Protein AF-A0A1P8WT64-F1 (afdb_monomer_lite)

Secondary structure (DSSP, 8-state):
--HHHHHHHHHHHHHSPPS--EEEEEE-TTS-EEEEEESS---SS-TTGGGT---TTTEEEEEEEETTEEE--TTS-HHHHHHHHHHHHHHHHHHHHHHHHHHHT-

pLDDT: mean 90.58, std 8.31, range [59.0, 98.25]

Foldseek 3Di:
DDPVVLVVLVVVLVVADDDQKEWEWAAACVRFIWIFIFRDYYPVPNPARPVVHDPVVTGRGTLAGVVVRPRDDPVNCSVVVNVCVNVCSVCVVVVSVVVVVVVVVD

Structure (mmCIF, N/CA/C/O backbone):
data_AF-A0A1P8WT64-F1
#
_entry.id   AF-A0A1P8WT64-F1
#
loop_
_atom_site.group_PDB
_atom_site.id
_atom_site.type_symbol
_atom_site.label_atom_id
_atom_site.label_alt_id
_atom_site.label_comp_id
_atom_site.label_asym_id
_atom_site.label_entity_id
_atom_site.label_seq_id
_atom_site.pdbx_PDB_ins_code
_atom_site.Cartn_x
_atom_site.Cartn_y
_atom_site.Cartn_z
_atom_site.occupancy
_atom_site.B_iso_or_equiv
_atom_site.auth_seq_id
_atom_site.auth_comp_id
_atom_site.auth_asym_id
_atom_site.auth_atom_id
_atom_site.pdbx_PDB_model_num
ATOM 1 N N . MET A 1 1 ? -15.727 -4.572 16.014 1.00 80.88 1 MET A N 1
ATOM 2 C CA . MET A 1 1 ? -14.364 -4.132 16.373 1.00 80.88 1 MET A CA 1
ATOM 3 C C . MET A 1 1 ? -14.433 -3.564 17.775 1.00 80.88 1 MET A C 1
ATOM 5 O O . MET A 1 1 ? -15.338 -2.778 18.023 1.00 80.88 1 MET A O 1
ATOM 9 N N . ASP A 1 2 ? -13.570 -4.011 18.681 1.00 90.00 2 ASP A N 1
ATOM 10 C CA . ASP A 1 2 ? -13.497 -3.491 20.050 1.00 90.00 2 ASP A CA 1
ATOM 11 C C . ASP A 1 2 ? -12.408 -2.406 20.179 1.00 90.00 2 ASP A C 1
ATOM 13 O O . ASP A 1 2 ? -11.670 -2.123 19.228 1.00 90.00 2 ASP A O 1
ATOM 17 N N . LEU A 1 3 ? -12.318 -1.783 21.358 1.00 90.94 3 LEU A N 1
ATOM 18 C CA . LEU A 1 3 ? -11.371 -0.697 21.626 1.00 90.94 3 LEU A CA 1
ATOM 19 C C . LEU A 1 3 ? -9.911 -1.142 21.464 1.00 90.94 3 LEU A C 1
ATOM 21 O O . LEU A 1 3 ? -9.091 -0.416 20.904 1.00 90.94 3 LEU A O 1
ATOM 25 N N . LYS A 1 4 ? -9.605 -2.369 21.895 1.00 94.12 4 LYS A N 1
ATOM 26 C CA . LYS A 1 4 ? -8.263 -2.951 21.832 1.00 94.12 4 LYS A CA 1
ATOM 27 C C . LYS A 1 4 ? -7.807 -3.161 20.387 1.00 94.12 4 LYS A C 1
ATOM 29 O O . LYS A 1 4 ? -6.663 -2.850 20.043 1.00 94.12 4 LYS A O 1
ATOM 34 N N . ALA A 1 5 ? -8.688 -3.666 19.527 1.00 94.06 5 ALA A N 1
ATOM 35 C CA . ALA A 1 5 ? -8.419 -3.812 18.102 1.00 94.06 5 ALA A CA 1
ATOM 36 C C . ALA A 1 5 ? -8.178 -2.444 17.447 1.00 94.06 5 ALA A C 1
ATOM 38 O O . ALA A 1 5 ? -7.228 -2.288 16.679 1.00 94.06 5 ALA A O 1
ATOM 39 N N . LEU A 1 6 ? -8.972 -1.431 17.809 1.00 95.69 6 LEU A N 1
ATOM 40 C CA . LEU A 1 6 ? -8.809 -0.071 17.296 1.00 95.69 6 LEU A CA 1
ATOM 41 C C . LEU A 1 6 ? -7.474 0.565 17.728 1.00 95.69 6 LEU A C 1
ATOM 43 O O . LEU A 1 6 ? -6.794 1.199 16.923 1.00 95.69 6 LEU A O 1
ATOM 47 N N . GLU A 1 7 ? -7.062 0.374 18.981 1.00 95.81 7 GLU A N 1
ATOM 48 C CA . GLU A 1 7 ? -5.758 0.828 19.490 1.00 95.81 7 GLU A CA 1
ATOM 49 C C . GLU A 1 7 ? -4.587 0.124 18.809 1.00 95.81 7 GLU A C 1
ATOM 51 O O . GLU A 1 7 ? -3.567 0.753 18.519 1.00 95.81 7 GLU A O 1
ATOM 56 N N . THR A 1 8 ? -4.750 -1.164 18.505 1.00 97.12 8 THR A N 1
ATOM 57 C CA . THR A 1 8 ? -3.754 -1.941 17.762 1.00 97.12 8 THR A CA 1
ATOM 58 C C . THR A 1 8 ? -3.553 -1.358 16.365 1.00 97.12 8 THR A C 1
ATOM 60 O O . THR A 1 8 ? -2.415 -1.104 15.968 1.00 97.12 8 THR A O 1
ATOM 63 N N . LEU A 1 9 ? -4.639 -1.070 15.640 1.00 96.38 9 LEU A N 1
ATOM 64 C CA . LEU A 1 9 ? -4.558 -0.438 14.321 1.00 96.38 9 LEU A CA 1
ATOM 65 C C . LEU A 1 9 ? -3.936 0.961 14.392 1.00 96.38 9 LEU A C 1
ATOM 67 O O . LEU A 1 9 ? -3.070 1.277 13.583 1.00 96.38 9 LEU A O 1
ATOM 71 N N . ALA A 1 10 ? -4.297 1.770 15.392 1.0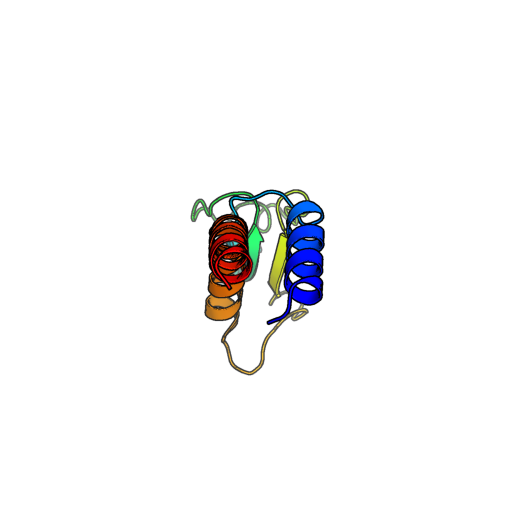0 96.50 10 ALA A N 1
ATOM 72 C CA . ALA A 1 10 ? -3.698 3.089 15.589 1.00 96.50 10 ALA A CA 1
ATOM 73 C C . ALA A 1 10 ? -2.193 3.022 15.895 1.00 96.50 10 ALA A C 1
ATOM 75 O O . ALA A 1 10 ? -1.433 3.892 15.476 1.00 96.50 10 ALA A O 1
ATOM 76 N N . LEU A 1 11 ? -1.735 2.001 16.624 1.00 97.44 11 LEU A N 1
ATOM 77 C CA . LEU A 1 11 ? -0.308 1.788 16.854 1.00 97.44 11 LEU A CA 1
ATOM 78 C C . LEU A 1 11 ? 0.426 1.395 15.566 1.00 97.44 11 LEU A C 1
ATOM 80 O O . LEU A 1 11 ? 1.532 1.882 15.336 1.00 97.44 11 LEU A O 1
ATOM 84 N N . LEU A 1 12 ? -0.165 0.518 14.750 1.00 96.75 12 LEU A N 1
ATOM 85 C CA . LEU A 1 12 ? 0.409 0.109 13.466 1.00 96.75 12 LEU A CA 1
ATOM 86 C C . LEU A 1 12 ? 0.482 1.282 12.485 1.00 96.75 12 LEU A C 1
ATOM 88 O O . LEU A 1 12 ? 1.521 1.479 11.862 1.00 96.75 12 LEU A O 1
ATOM 92 N N . GLU A 1 13 ? -0.576 2.091 12.412 1.00 95.62 13 GLU A N 1
ATOM 93 C CA . GLU A 1 13 ? -0.651 3.295 11.577 1.00 95.62 13 GLU A CA 1
ATOM 94 C C . GLU A 1 13 ? 0.536 4.235 11.836 1.00 95.62 13 GLU A C 1
ATOM 96 O O . GLU A 1 13 ? 1.218 4.627 10.890 1.00 95.62 13 GLU A O 1
ATOM 101 N N . ARG A 1 14 ? 0.854 4.500 13.111 1.00 95.88 14 ARG A N 1
ATOM 102 C CA . ARG A 1 14 ? 1.974 5.373 13.504 1.00 95.88 14 ARG A CA 1
ATOM 103 C C . ARG A 1 14 ? 3.359 4.776 13.258 1.00 95.88 14 ARG A C 1
ATOM 105 O O . ARG A 1 14 ? 4.332 5.520 13.194 1.00 95.88 14 ARG A O 1
ATOM 112 N N . LYS A 1 15 ? 3.474 3.446 13.218 1.00 96.75 15 LYS A N 1
ATOM 113 C CA . LYS A 1 15 ? 4.751 2.740 13.007 1.00 96.75 15 LYS A CA 1
ATOM 114 C C . LYS A 1 15 ? 5.076 2.531 11.532 1.00 96.75 15 LYS A C 1
ATOM 116 O O . LYS A 1 15 ? 6.246 2.371 11.198 1.00 96.75 15 LYS A O 1
ATOM 121 N N . ALA A 1 16 ? 4.057 2.466 10.680 1.00 96.12 16 ALA A N 1
ATOM 122 C CA . ALA A 1 16 ? 4.233 2.341 9.243 1.00 96.12 16 ALA A CA 1
ATOM 123 C C . ALA A 1 16 ? 4.866 3.611 8.651 1.00 96.12 16 ALA A C 1
ATOM 125 O O . ALA A 1 16 ? 4.818 4.682 9.258 1.00 96.12 16 ALA A O 1
ATOM 126 N N . SER A 1 17 ? 5.419 3.501 7.439 1.00 95.12 17 SER A N 1
ATOM 127 C CA . SER A 1 17 ? 5.886 4.664 6.679 1.00 95.12 17 SER A CA 1
ATOM 128 C C . SER A 1 17 ? 4.801 5.743 6.629 1.00 95.12 17 SER A C 1
ATOM 130 O O . SER A 1 17 ? 3.621 5.445 6.416 1.00 95.12 17 SER A O 1
ATOM 132 N N . ALA A 1 18 ? 5.195 7.000 6.833 1.00 92.69 18 ALA A N 1
ATOM 133 C CA . ALA A 1 18 ? 4.260 8.115 6.765 1.00 92.69 18 ALA A CA 1
ATOM 134 C C . ALA A 1 18 ? 3.615 8.187 5.371 1.00 92.69 18 ALA A C 1
ATOM 136 O O . ALA A 1 18 ? 4.265 7.903 4.362 1.00 92.69 18 ALA A O 1
ATOM 137 N N . GLY A 1 19 ? 2.326 8.522 5.334 1.00 92.19 19 GLY A N 1
ATOM 138 C CA . GLY A 1 19 ? 1.634 8.849 4.091 1.00 92.19 19 GLY A CA 1
ATOM 139 C C . GLY A 1 19 ? 1.997 10.255 3.583 1.00 92.19 19 GLY A C 1
ATOM 140 O O . GLY A 1 19 ? 2.681 11.004 4.286 1.00 92.19 19 GLY A O 1
ATOM 141 N N . PRO A 1 20 ? 1.498 10.648 2.402 1.00 96.31 20 PRO A N 1
ATOM 142 C CA . PRO A 1 20 ? 0.634 9.860 1.521 1.00 96.31 20 PRO A CA 1
ATOM 143 C C . PRO A 1 20 ? 1.382 8.723 0.815 1.00 96.31 20 PRO A C 1
ATOM 145 O O . PRO A 1 20 ? 2.571 8.831 0.515 1.00 96.31 20 PRO A O 1
ATOM 148 N N . TRP A 1 21 ? 0.680 7.619 0.571 1.00 97.88 21 TRP A N 1
ATOM 149 C CA . TRP A 1 21 ? 1.167 6.520 -0.259 1.00 97.88 21 TRP A CA 1
ATOM 150 C C . TRP A 1 21 ? 0.513 6.555 -1.635 1.00 97.88 21 TRP A C 1
ATOM 152 O O . TRP A 1 21 ? -0.645 6.950 -1.778 1.00 97.88 21 TRP A O 1
ATOM 162 N N . TYR A 1 22 ? 1.262 6.106 -2.632 1.00 97.69 22 TYR A N 1
ATOM 163 C CA . TYR A 1 22 ? 0.892 6.116 -4.038 1.00 97.69 22 TYR A CA 1
ATOM 164 C C . TYR A 1 22 ? 1.208 4.771 -4.677 1.00 97.69 22 TYR A C 1
ATOM 166 O O . TYR A 1 22 ? 2.119 4.068 -4.245 1.00 97.69 22 TYR A O 1
ATOM 174 N N . VAL A 1 23 ? 0.491 4.445 -5.747 1.00 96.88 23 VAL A N 1
ATOM 175 C CA . VAL A 1 23 ? 0.888 3.365 -6.653 1.00 96.88 23 VAL A CA 1
ATOM 176 C C . VAL A 1 23 ? 1.934 3.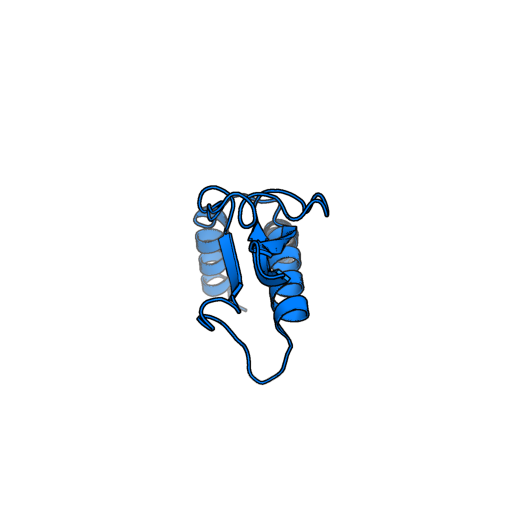908 -7.615 1.00 96.88 23 VAL A C 1
ATOM 178 O O . VAL A 1 23 ? 1.755 4.995 -8.163 1.00 96.88 23 VAL A O 1
ATOM 181 N N . ARG A 1 24 ? 3.012 3.152 -7.824 1.00 94.00 24 ARG A N 1
ATOM 182 C CA . ARG A 1 24 ? 4.094 3.497 -8.742 1.00 94.00 24 ARG A CA 1
ATOM 183 C C . ARG A 1 24 ? 4.410 2.329 -9.661 1.00 94.00 24 ARG A C 1
ATOM 185 O O . ARG A 1 24 ? 4.657 1.217 -9.186 1.00 94.00 24 ARG A O 1
ATOM 192 N N . ARG A 1 25 ? 4.418 2.604 -10.967 1.00 92.38 25 ARG A N 1
ATOM 193 C CA . ARG A 1 25 ? 4.908 1.684 -11.991 1.00 92.38 25 ARG A CA 1
ATOM 194 C C . ARG A 1 25 ? 6.390 1.928 -12.218 1.00 92.38 25 ARG A C 1
ATOM 196 O O . ARG A 1 25 ? 6.845 3.061 -12.364 1.00 92.38 25 ARG A O 1
ATOM 203 N N . LEU A 1 26 ? 7.144 0.847 -12.217 1.00 90.00 26 LEU A N 1
ATOM 204 C CA . LEU A 1 26 ? 8.571 0.831 -12.479 1.00 90.00 26 LEU A CA 1
ATOM 205 C C . LEU A 1 26 ? 8.828 -0.178 -13.588 1.00 90.00 26 LEU A C 1
ATOM 207 O O . LEU A 1 26 ? 8.037 -1.096 -13.795 1.00 90.00 26 LEU A O 1
ATOM 211 N N . ASP A 1 27 ? 9.929 0.005 -14.293 1.00 86.81 27 ASP A N 1
ATOM 212 C CA . ASP A 1 27 ? 10.276 -0.829 -15.431 1.00 86.81 27 ASP A CA 1
ATOM 213 C C . ASP A 1 27 ? 11.791 -0.948 -15.510 1.00 86.81 27 ASP A C 1
ATOM 215 O O . ASP A 1 27 ? 12.484 0.042 -15.256 1.00 86.81 27 ASP A O 1
ATOM 219 N N . ASP A 1 28 ? 12.308 -2.129 -15.821 1.00 78.75 28 ASP A N 1
ATOM 220 C CA . ASP A 1 28 ? 13.733 -2.312 -16.092 1.00 78.75 28 ASP A CA 1
ATOM 221 C C . ASP A 1 28 ? 14.078 -1.975 -17.556 1.00 78.75 28 ASP A C 1
ATOM 223 O O . ASP A 1 28 ? 13.250 -1.512 -18.348 1.00 78.75 28 ASP A O 1
ATOM 227 N N . GLU A 1 29 ? 15.345 -2.142 -17.922 1.00 72.75 29 GLU A N 1
ATOM 228 C CA . GLU A 1 29 ? 15.840 -1.929 -19.282 1.00 72.75 29 GLU A CA 1
ATOM 229 C C . GLU A 1 29 ? 15.279 -2.913 -20.326 1.00 72.75 29 GLU A C 1
ATOM 231 O O . GLU A 1 29 ? 15.432 -2.672 -21.525 1.00 72.75 29 GLU A O 1
ATOM 236 N N . LEU A 1 30 ? 14.630 -3.999 -19.897 1.00 74.19 30 LEU A N 1
ATOM 237 C CA . LEU A 1 30 ? 14.033 -5.034 -20.744 1.00 74.19 30 LEU A CA 1
ATOM 238 C C . LEU A 1 30 ? 12.509 -4.898 -20.870 1.00 74.19 30 LEU A C 1
ATOM 240 O O . LEU A 1 30 ? 11.865 -5.795 -21.417 1.00 74.19 30 LEU A O 1
ATOM 244 N N . CYS A 1 31 ? 11.935 -3.785 -20.408 1.00 71.62 31 CYS A N 1
ATOM 245 C CA . CYS A 1 31 ? 10.489 -3.579 -20.322 1.00 71.62 31 CYS A CA 1
ATOM 246 C C . CYS A 1 31 ? 9.783 -4.598 -19.404 1.00 71.62 31 CYS A C 1
ATOM 248 O O . CYS A 1 31 ? 8.613 -4.933 -19.631 1.00 71.62 31 CYS A O 1
ATOM 250 N N . MET A 1 32 ? 10.497 -5.134 -18.407 1.00 80.69 32 MET A N 1
ATOM 251 C CA . MET A 1 32 ? 9.918 -5.978 -17.371 1.00 80.69 32 MET A CA 1
ATOM 252 C C . MET A 1 32 ? 9.528 -5.128 -16.162 1.00 80.69 32 MET A C 1
ATOM 254 O O . MET A 1 32 ? 10.351 -4.463 -15.523 1.00 80.69 32 MET A O 1
ATOM 258 N N . GLY A 1 33 ? 8.244 -5.201 -15.818 1.00 87.50 33 GLY A N 1
ATOM 259 C CA . GLY A 1 33 ? 7.632 -4.277 -14.882 1.00 87.50 33 GLY A CA 1
ATOM 260 C C . GLY A 1 33 ? 7.790 -4.666 -13.415 1.00 87.50 33 GLY A C 1
ATOM 261 O O . GLY A 1 33 ? 7.873 -5.840 -13.032 1.00 87.50 33 GLY A O 1
ATOM 262 N N . ALA A 1 34 ? 7.721 -3.647 -12.568 1.00 91.56 34 ALA A N 1
ATOM 263 C CA . ALA A 1 34 ? 7.365 -3.788 -11.171 1.00 91.56 34 ALA A CA 1
ATOM 264 C C . ALA A 1 34 ? 6.231 -2.826 -10.819 1.00 91.56 34 ALA A C 1
ATOM 266 O O . ALA A 1 34 ? 6.132 -1.708 -11.333 1.00 91.56 34 ALA A O 1
ATOM 267 N N . LEU A 1 35 ? 5.387 -3.269 -9.896 1.00 94.00 35 LEU A N 1
ATOM 268 C CA . LEU A 1 35 ? 4.325 -2.458 -9.338 1.00 94.00 35 LEU A CA 1
ATOM 269 C C . LEU A 1 35 ? 4.491 -2.385 -7.833 1.00 94.00 35 LEU A C 1
ATOM 271 O O . LEU A 1 35 ? 4.593 -3.415 -7.163 1.00 94.00 35 LEU A O 1
ATOM 275 N N . ALA A 1 36 ? 4.538 -1.169 -7.302 1.00 94.81 36 ALA A N 1
ATOM 276 C CA . ALA A 1 36 ? 4.839 -0.939 -5.902 1.00 94.81 36 ALA A CA 1
ATOM 277 C C . ALA A 1 36 ? 3.976 0.164 -5.291 1.00 94.81 36 ALA A C 1
ATOM 279 O O . ALA A 1 36 ? 3.497 1.072 -5.969 1.00 94.81 36 ALA A O 1
ATOM 280 N N . VAL A 1 37 ? 3.833 0.095 -3.973 1.00 97.25 37 VAL A N 1
ATOM 281 C CA . VAL A 1 37 ? 3.360 1.191 -3.135 1.00 97.25 37 VAL A CA 1
ATOM 282 C C . VAL A 1 37 ? 4.567 2.026 -2.731 1.00 97.25 37 VAL A C 1
ATOM 284 O O . VAL A 1 37 ? 5.568 1.486 -2.257 1.00 97.25 37 VAL A O 1
ATOM 287 N N . SER A 1 38 ? 4.477 3.340 -2.906 1.00 96.12 38 SER A N 1
ATOM 288 C CA . SER A 1 38 ? 5.571 4.279 -2.685 1.00 96.12 38 SER A CA 1
ATOM 289 C C . SER A 1 38 ? 5.128 5.506 -1.895 1.00 96.12 38 SER A C 1
ATOM 291 O O . SER A 1 38 ? 3.968 5.903 -1.936 1.00 96.12 38 SER A O 1
ATOM 293 N N . THR A 1 39 ? 6.067 6.145 -1.203 1.00 96.38 39 THR A N 1
ATOM 294 C CA . THR A 1 39 ? 5.887 7.481 -0.616 1.00 96.38 39 THR A CA 1
ATOM 295 C C . THR A 1 39 ? 6.021 8.609 -1.645 1.00 96.38 39 THR A C 1
ATOM 297 O O . THR A 1 39 ? 5.881 9.781 -1.296 1.00 96.38 39 THR A O 1
ATOM 300 N N . ARG A 1 40 ? 6.277 8.287 -2.921 1.00 93.81 40 ARG A N 1
ATOM 301 C CA . ARG A 1 40 ? 6.301 9.242 -4.033 1.00 93.81 40 ARG A CA 1
ATOM 302 C C . ARG A 1 40 ? 5.284 8.868 -5.110 1.00 93.81 40 ARG A C 1
ATOM 304 O O . ARG A 1 40 ? 5.107 7.680 -5.378 1.00 93.81 40 ARG A O 1
ATOM 311 N N . PRO A 1 41 ? 4.641 9.867 -5.738 1.00 93.81 41 PRO A N 1
ATOM 312 C CA . PRO A 1 41 ? 3.728 9.617 -6.840 1.00 93.81 41 PRO A CA 1
ATOM 313 C C . PRO A 1 41 ? 4.473 9.044 -8.044 1.00 93.81 41 PRO A C 1
ATOM 315 O O . PRO A 1 41 ? 5.662 9.305 -8.240 1.00 93.81 41 PRO A O 1
ATOM 318 N N . ASP A 1 42 ? 3.747 8.295 -8.868 1.00 91.31 42 ASP A N 1
ATOM 319 C CA . ASP A 1 42 ? 4.247 7.893 -10.173 1.00 91.31 42 ASP A CA 1
ATOM 320 C C . ASP A 1 42 ? 4.398 9.110 -11.092 1.00 91.31 42 ASP A C 1
ATOM 322 O O . ASP A 1 42 ? 3.520 9.971 -11.166 1.00 91.31 42 ASP A O 1
ATOM 326 N N . THR A 1 43 ? 5.514 9.169 -11.807 1.00 88.12 43 THR A N 1
ATOM 327 C CA . THR A 1 43 ? 5.793 10.193 -12.819 1.00 88.12 43 THR A CA 1
ATOM 328 C C . THR A 1 43 ? 5.450 9.702 -14.224 1.00 88.12 43 THR A C 1
ATOM 330 O O . THR A 1 43 ? 5.424 10.497 -15.161 1.00 88.12 43 THR A O 1
ATOM 333 N N . GLY A 1 44 ? 5.213 8.395 -14.396 1.00 83.56 44 GLY A N 1
ATOM 334 C CA . GLY A 1 44 ? 5.042 7.753 -15.701 1.00 83.56 44 GLY A CA 1
ATOM 335 C C . GLY A 1 44 ? 6.339 7.642 -16.511 1.00 83.56 44 GLY A C 1
ATOM 336 O O . GLY A 1 44 ? 6.344 7.045 -17.585 1.00 83.56 44 GLY A O 1
ATOM 337 N N . ALA A 1 45 ? 7.455 8.171 -16.001 1.00 77.44 45 ALA A N 1
ATOM 338 C CA . ALA A 1 45 ? 8.748 8.144 -16.675 1.00 77.44 45 ALA A CA 1
ATOM 339 C C . ALA A 1 45 ? 9.527 6.832 -16.451 1.00 77.44 45 ALA A C 1
ATOM 341 O O . ALA A 1 45 ? 10.631 6.688 -16.975 1.00 77.44 45 ALA A O 1
ATOM 342 N N . CYS A 1 46 ? 8.952 5.865 -15.719 1.00 72.44 46 CYS A N 1
ATOM 343 C CA . CYS A 1 46 ? 9.575 4.569 -15.410 1.00 72.44 46 CYS A CA 1
ATOM 344 C C . CYS A 1 46 ? 10.980 4.735 -14.801 1.00 72.44 46 CYS A C 1
ATOM 346 O O . CYS A 1 46 ? 11.953 4.096 -15.202 1.00 72.44 46 CYS A O 1
ATOM 348 N N . GLU A 1 47 ? 11.092 5.677 -13.868 1.00 70.50 47 GLU A N 1
ATOM 349 C CA . GLU A 1 47 ? 12.365 6.096 -13.290 1.00 70.50 47 GLU A CA 1
ATOM 350 C C . GLU A 1 47 ? 12.951 5.019 -12.361 1.00 70.50 47 GLU A C 1
ATOM 352 O O . GLU A 1 47 ? 12.246 4.157 -11.838 1.00 70.50 47 GLU A O 1
ATOM 357 N N . SER A 1 48 ? 14.259 5.108 -12.112 1.00 73.00 48 SER A N 1
ATOM 358 C CA . SER A 1 48 ? 15.034 4.250 -11.200 1.00 73.00 48 SER A CA 1
ATOM 359 C C . SER A 1 48 ? 15.351 2.844 -11.724 1.00 73.00 48 SER A C 1
ATOM 361 O O . SER A 1 48 ? 16.535 2.560 -11.909 1.00 73.00 48 SER A O 1
ATOM 363 N N . MET A 1 49 ? 14.364 1.991 -12.030 1.00 76.38 49 MET A N 1
ATOM 364 C CA . MET A 1 49 ? 14.659 0.609 -12.462 1.00 76.38 49 MET A CA 1
ATOM 365 C C . MET A 1 49 ? 15.397 0.557 -13.808 1.00 76.38 49 MET A C 1
ATOM 367 O O . MET A 1 49 ? 16.403 -0.135 -13.909 1.00 76.38 49 MET A O 1
ATOM 371 N N . ARG A 1 50 ? 15.028 1.403 -14.778 1.00 72.81 50 ARG A N 1
ATOM 372 C CA . ARG A 1 50 ? 15.771 1.556 -16.048 1.00 72.81 50 ARG A CA 1
ATOM 373 C C . ARG A 1 50 ? 17.194 2.084 -15.888 1.00 72.81 50 ARG A C 1
ATOM 375 O O . ARG A 1 50 ? 18.021 1.916 -16.775 1.00 72.81 50 ARG A O 1
ATOM 382 N N . ALA A 1 51 ? 17.481 2.760 -14.777 1.00 71.88 51 ALA A N 1
ATOM 383 C CA . ALA A 1 51 ? 18.828 3.211 -14.440 1.00 71.88 51 ALA A CA 1
ATOM 384 C C . ALA A 1 51 ? 19.634 2.123 -13.701 1.00 71.88 51 ALA A C 1
ATOM 386 O O . ALA A 1 51 ? 20.699 2.416 -13.158 1.00 71.88 51 ALA A O 1
ATOM 387 N N . GLY A 1 52 ? 19.119 0.887 -13.648 1.00 72.44 52 GLY A N 1
ATOM 388 C CA . GLY A 1 52 ? 19.736 -0.252 -12.976 1.00 72.44 52 GLY A CA 1
ATOM 389 C C . GLY A 1 52 ? 19.639 -0.204 -11.451 1.00 72.44 52 GLY A C 1
ATOM 390 O O . GLY A 1 52 ? 20.409 -0.889 -10.780 1.00 72.44 52 GLY A O 1
ATOM 391 N N . ASN A 1 53 ? 18.748 0.616 -10.877 1.00 79.44 53 ASN A N 1
ATOM 392 C CA . ASN A 1 53 ? 18.646 0.767 -9.427 1.00 79.44 53 ASN A CA 1
ATOM 393 C C . ASN A 1 53 ? 17.205 0.693 -8.909 1.00 79.44 53 ASN A C 1
ATOM 395 O O . ASN A 1 53 ? 16.318 1.423 -9.346 1.00 79.44 53 ASN A O 1
ATOM 399 N N . TRP A 1 54 ? 16.982 -0.126 -7.885 1.00 84.38 54 TRP A N 1
ATOM 400 C CA . TRP A 1 54 ? 15.706 -0.150 -7.178 1.00 84.38 54 TRP A CA 1
ATOM 401 C C . TRP A 1 54 ? 15.584 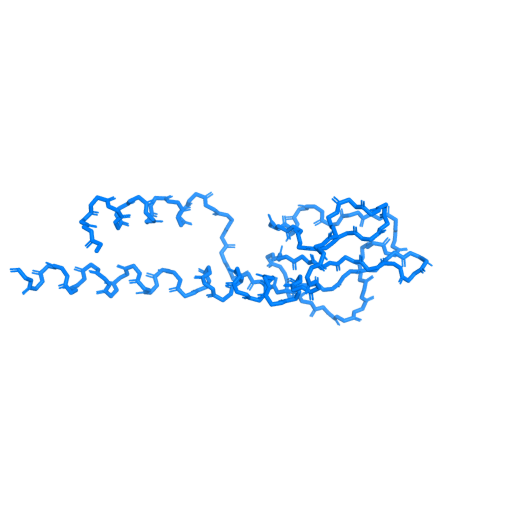1.077 -6.254 1.00 84.38 54 TRP A C 1
ATOM 403 O O . TRP A 1 54 ? 16.470 1.292 -5.420 1.00 84.38 54 TRP A O 1
ATOM 413 N N . PRO A 1 55 ? 14.499 1.875 -6.321 1.00 86.81 55 PRO A N 1
ATOM 414 C CA . PRO A 1 55 ? 14.330 3.068 -5.486 1.00 86.81 55 PRO A CA 1
ATOM 415 C C . PRO A 1 55 ? 13.902 2.724 -4.047 1.00 86.81 55 PRO A C 1
ATOM 417 O O . PRO A 1 55 ? 12.937 3.271 -3.523 1.00 86.81 55 PRO A O 1
ATOM 420 N N . GLY A 1 56 ? 14.620 1.820 -3.373 1.00 87.62 56 GLY A N 1
ATOM 421 C CA . GLY A 1 56 ? 14.210 1.221 -2.096 1.00 87.62 56 GLY A CA 1
ATOM 422 C C . GLY A 1 56 ? 13.933 2.209 -0.956 1.00 87.62 56 GLY A C 1
ATOM 423 O O . GLY A 1 56 ? 13.169 1.882 -0.057 1.00 87.62 56 GLY A O 1
ATOM 424 N N . GLY A 1 57 ? 14.485 3.427 -1.004 1.00 90.25 57 GLY A N 1
ATOM 425 C CA . GLY A 1 57 ? 14.180 4.482 -0.027 1.00 90.25 57 GLY A CA 1
ATOM 426 C C . GLY A 1 57 ? 12.766 5.068 -0.139 1.00 90.25 57 GLY A C 1
ATOM 427 O O . GLY A 1 57 ? 12.305 5.736 0.782 1.00 90.25 57 GLY A O 1
ATOM 428 N N . GLU A 1 58 ? 12.078 4.825 -1.253 1.00 92.44 58 GLU A N 1
ATOM 429 C CA . GLU A 1 58 ? 10.751 5.370 -1.555 1.00 92.44 58 GLU A CA 1
ATOM 430 C C . GLU A 1 58 ? 9.681 4.274 -1.617 1.00 92.44 58 GLU A C 1
ATOM 432 O O . GLU A 1 58 ? 8.493 4.585 -1.658 1.00 92.44 58 GLU A O 1
ATOM 437 N N . ILE A 1 59 ? 10.079 2.999 -1.661 1.00 93.56 59 ILE A N 1
ATOM 438 C CA . ILE A 1 59 ? 9.172 1.857 -1.802 1.00 93.56 59 ILE A CA 1
ATOM 439 C C . ILE A 1 59 ? 8.759 1.338 -0.425 1.00 93.56 59 ILE A C 1
ATOM 441 O O . ILE A 1 59 ? 9.591 1.004 0.413 1.00 93.56 59 ILE A O 1
ATOM 445 N N . VAL A 1 60 ? 7.449 1.247 -0.215 1.00 96.00 60 VAL A N 1
ATOM 446 C CA . VAL A 1 60 ? 6.816 0.701 0.991 1.00 96.00 60 VAL A CA 1
ATOM 447 C C . VAL A 1 60 ? 6.540 -0.793 0.834 1.00 96.00 60 VAL A C 1
ATOM 449 O O . VAL A 1 60 ? 6.816 -1.570 1.744 1.00 96.00 60 VAL A O 1
ATOM 452 N N . ALA A 1 61 ? 5.988 -1.200 -0.311 1.00 95.06 61 ALA A N 1
ATOM 453 C CA . ALA A 1 61 ? 5.658 -2.591 -0.607 1.00 95.06 61 ALA A CA 1
ATOM 454 C C . ALA A 1 61 ? 5.733 -2.853 -2.115 1.00 95.06 61 ALA A C 1
ATOM 456 O O . ALA A 1 61 ? 5.331 -2.000 -2.901 1.00 95.06 61 ALA A O 1
ATOM 457 N N . ALA A 1 62 ? 6.208 -4.032 -2.515 1.00 93.81 62 ALA A N 1
ATOM 458 C CA . ALA A 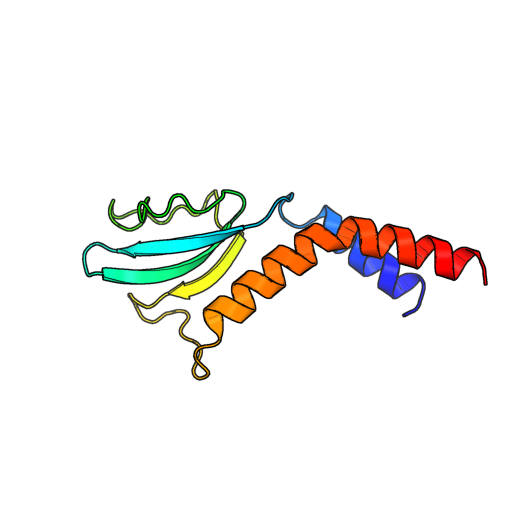1 62 ? 6.114 -4.503 -3.894 1.00 93.81 62 ALA A CA 1
ATOM 459 C C . ALA A 1 62 ? 4.888 -5.415 -4.044 1.00 93.81 62 ALA A C 1
ATOM 461 O O . ALA A 1 62 ? 4.691 -6.326 -3.240 1.00 93.81 62 ALA A O 1
ATOM 462 N N . CYS A 1 63 ? 4.082 -5.164 -5.071 1.00 95.31 63 CYS A N 1
ATOM 463 C CA . CYS A 1 63 ? 2.923 -5.974 -5.448 1.00 95.31 63 CYS A CA 1
ATOM 464 C C . CYS A 1 63 ? 3.213 -6.838 -6.682 1.00 95.31 63 CYS A C 1
ATOM 466 O O . CYS A 1 63 ? 2.649 -7.924 -6.774 1.00 95.31 63 CYS A O 1
ATOM 468 N N . THR A 1 64 ? 4.137 -6.394 -7.547 1.00 94.88 64 THR A N 1
ATOM 469 C CA . THR A 1 64 ? 4.735 -7.199 -8.622 1.00 94.88 64 THR A CA 1
ATOM 470 C C . THR A 1 64 ? 6.209 -6.865 -8.834 1.00 94.88 64 THR A C 1
ATOM 472 O O . THR A 1 64 ? 6.584 -5.696 -8.776 1.00 94.88 64 THR A O 1
ATOM 475 N N . ILE A 1 65 ? 7.029 -7.878 -9.129 1.00 91.81 65 ILE A N 1
ATOM 476 C CA . ILE A 1 65 ? 8.390 -7.795 -9.678 1.00 91.81 65 ILE A CA 1
ATOM 477 C C . ILE A 1 65 ? 8.552 -8.950 -10.673 1.00 91.81 65 ILE A C 1
ATOM 479 O O . ILE A 1 65 ? 8.593 -10.113 -10.260 1.00 91.81 65 ILE A O 1
ATOM 483 N N . GLN A 1 66 ? 8.636 -8.637 -11.968 1.00 89.38 66 GLN A N 1
ATOM 484 C CA . GLN A 1 66 ? 8.693 -9.649 -13.031 1.00 89.38 66 GLN A CA 1
ATOM 485 C C . GLN A 1 66 ? 10.118 -10.077 -13.420 1.00 89.38 66 GLN A C 1
ATOM 487 O O . GLN A 1 66 ? 10.285 -11.154 -13.991 1.00 89.38 66 GLN A O 1
ATOM 492 N N . SER A 1 67 ? 11.141 -9.275 -13.104 1.00 83.88 67 SER A N 1
ATOM 493 C CA . SER A 1 67 ? 12.542 -9.537 -13.463 1.00 83.88 67 SER A CA 1
ATOM 494 C C . SER A 1 67 ? 13.482 -9.337 -12.261 1.00 83.88 67 SER A C 1
ATOM 496 O O . SER A 1 67 ? 13.705 -8.202 -11.834 1.00 83.88 67 SER A O 1
ATOM 498 N N . PRO A 1 68 ? 14.013 -10.428 -11.669 1.00 80.25 68 PRO A N 1
ATOM 499 C CA . PRO A 1 68 ? 13.526 -11.804 -11.823 1.00 80.25 68 PRO A CA 1
ATOM 500 C C . PRO A 1 68 ? 12.073 -11.937 -11.314 1.00 80.25 68 PRO A C 1
ATOM 502 O O . PRO A 1 68 ? 11.639 -11.097 -10.524 1.00 80.25 68 PRO A O 1
ATOM 505 N N . PRO A 1 69 ? 11.314 -12.978 -11.716 1.00 83.50 69 PRO A N 1
ATOM 506 C CA . PRO A 1 69 ? 9.930 -13.187 -11.282 1.00 83.50 69 PRO A CA 1
ATOM 507 C C . PRO A 1 69 ? 9.887 -13.547 -9.792 1.00 83.50 69 PRO A C 1
ATOM 509 O O . PRO A 1 69 ? 9.905 -14.715 -9.407 1.00 83.50 69 PRO A O 1
ATOM 512 N N . TYR A 1 70 ? 9.901 -12.518 -8.949 1.00 87.81 70 TYR A N 1
ATOM 513 C CA . TYR A 1 70 ? 10.102 -12.627 -7.506 1.00 87.81 70 TYR A CA 1
ATOM 514 C C . TYR A 1 70 ? 8.803 -12.408 -6.731 1.00 87.81 70 TYR A C 1
ATOM 516 O O 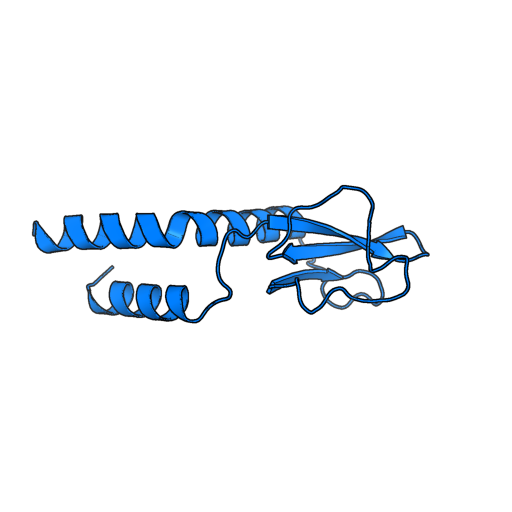. TYR A 1 70 ? 8.531 -13.099 -5.752 1.00 87.81 70 TYR A O 1
ATOM 524 N N . VAL A 1 71 ? 7.972 -11.483 -7.209 1.00 91.75 71 VAL A N 1
ATOM 525 C CA . VAL A 1 71 ? 6.627 -11.228 -6.691 1.00 91.75 71 VAL A CA 1
ATOM 526 C C . VAL A 1 71 ? 5.718 -11.211 -7.909 1.00 91.75 71 VAL A C 1
ATOM 528 O O . VAL A 1 71 ? 5.625 -10.198 -8.581 1.00 91.75 71 VAL A O 1
ATOM 531 N N . VAL A 1 72 ? 5.126 -12.344 -8.277 1.00 92.56 72 VAL A N 1
ATOM 532 C CA . VAL A 1 72 ? 4.219 -12.422 -9.434 1.00 92.56 72 VAL A CA 1
ATOM 533 C C . VAL A 1 72 ? 2.948 -13.127 -8.975 1.00 92.56 72 VAL A C 1
ATOM 535 O O . VAL A 1 72 ? 2.974 -14.346 -8.777 1.00 92.56 72 VAL A O 1
ATOM 538 N N . PRO A 1 73 ? 1.854 -12.390 -8.720 1.00 91.75 73 PRO A N 1
ATOM 539 C CA . PRO A 1 73 ? 0.614 -13.009 -8.287 1.00 91.75 73 PRO A CA 1
ATOM 540 C C . PRO A 1 73 ? -0.028 -13.783 -9.441 1.00 91.75 73 PRO A C 1
ATOM 542 O O . PRO A 1 73 ? -0.107 -13.303 -10.567 1.00 91.75 73 PRO A O 1
ATOM 545 N N . ALA A 1 74 ? -0.509 -14.991 -9.147 1.00 94.88 74 ALA A N 1
ATOM 546 C CA . ALA A 1 74 ? -1.121 -15.865 -10.148 1.00 94.88 74 ALA A CA 1
ATOM 547 C C . ALA A 1 74 ? -2.502 -15.382 -10.630 1.00 94.88 74 ALA A C 1
ATOM 549 O O . ALA A 1 74 ? -2.999 -15.880 -11.633 1.00 94.88 74 ALA A O 1
ATOM 550 N N . ASP A 1 75 ? -3.136 -14.462 -9.898 1.00 96.38 75 ASP A N 1
ATOM 551 C CA . ASP A 1 75 ? -4.459 -13.914 -10.205 1.00 96.38 75 ASP A CA 1
ATOM 552 C C . ASP A 1 75 ? -4.414 -12.559 -10.927 1.00 96.38 75 ASP A C 1
ATOM 554 O O . ASP A 1 75 ? -5.473 -11.994 -11.192 1.00 96.38 75 ASP A O 1
ATOM 558 N N . GLU A 1 76 ? -3.215 -12.051 -11.239 1.00 93.12 76 GLU A N 1
ATOM 559 C CA . GLU A 1 76 ? -2.993 -10.789 -11.966 1.00 93.12 76 GLU A CA 1
ATOM 560 C C . GLU A 1 76 ? -3.619 -9.554 -11.280 1.00 93.12 76 GLU A C 1
ATOM 562 O O . GLU A 1 76 ? -3.936 -8.558 -11.925 1.00 93.12 76 GLU A O 1
ATOM 567 N N . ARG A 1 77 ? -3.811 -9.598 -9.951 1.00 96.00 77 ARG A N 1
ATOM 568 C CA . ARG A 1 77 ? -4.416 -8.501 -9.165 1.00 96.00 77 ARG A CA 1
ATOM 569 C C . ARG A 1 77 ? -3.412 -7.573 -8.498 1.00 96.00 77 ARG A C 1
ATOM 571 O O . ARG A 1 77 ? -3.740 -6.890 -7.529 1.00 96.00 77 ARG A O 1
ATOM 578 N N . ASP A 1 78 ? -2.175 -7.553 -8.958 1.00 95.06 78 ASP A N 1
ATOM 579 C CA . ASP A 1 78 ? -1.129 -6.707 -8.393 1.00 95.06 78 ASP A CA 1
ATOM 580 C C . ASP A 1 78 ? -1.505 -5.226 -8.359 1.00 95.06 78 ASP A C 1
ATOM 582 O O . ASP A 1 78 ? -1.266 -4.564 -7.346 1.00 95.06 78 ASP A O 1
ATOM 586 N N . GLU A 1 79 ? -2.139 -4.715 -9.417 1.00 95.75 79 GLU A N 1
ATOM 587 C CA . GLU A 1 79 ? -2.575 -3.318 -9.467 1.00 95.75 79 GLU A CA 1
ATOM 588 C C . GLU A 1 79 ? -3.694 -2.999 -8.492 1.00 95.75 79 GLU A C 1
ATOM 590 O O . GLU A 1 79 ? -3.612 -2.000 -7.770 1.00 95.75 79 GLU A O 1
ATOM 595 N N . ASP A 1 80 ? -4.688 -3.870 -8.395 1.00 97.69 80 ASP A N 1
ATOM 596 C CA . ASP A 1 80 ? -5.762 -3.703 -7.424 1.00 97.69 80 ASP A CA 1
ATOM 597 C C . ASP A 1 80 ? -5.235 -3.810 -5.986 1.00 97.69 80 ASP A C 1
ATOM 599 O O . ASP A 1 80 ? -5.625 -3.022 -5.122 1.00 97.69 80 ASP A O 1
ATOM 603 N N . ASN A 1 81 ? -4.285 -4.714 -5.734 1.00 97.25 81 ASN A N 1
ATOM 604 C CA . ASN A 1 81 ? -3.627 -4.856 -4.438 1.00 97.25 81 ASN A CA 1
ATOM 605 C C . ASN A 1 81 ? -2.842 -3.590 -4.065 1.00 97.25 81 ASN A C 1
ATOM 607 O O . ASN A 1 81 ? -2.991 -3.080 -2.952 1.00 97.25 81 ASN A O 1
ATOM 611 N N . ALA A 1 82 ? -2.043 -3.047 -4.990 1.00 97.56 82 ALA A N 1
ATOM 612 C CA . ALA A 1 82 ? -1.275 -1.824 -4.760 1.00 97.56 82 ALA A CA 1
ATOM 613 C C . ALA A 1 82 ? -2.194 -0.629 -4.469 1.00 97.56 82 ALA A C 1
ATOM 615 O O . ALA A 1 82 ? -1.962 0.117 -3.512 1.00 97.56 82 ALA A O 1
ATOM 616 N N . ARG A 1 83 ? -3.267 -0.475 -5.258 1.00 98.06 83 ARG A N 1
ATOM 617 C CA . ARG A 1 83 ? -4.277 0.575 -5.065 1.00 98.06 83 ARG A CA 1
ATOM 618 C C . ARG A 1 83 ? -4.952 0.451 -3.707 1.00 98.06 83 ARG A C 1
ATOM 620 O O . ARG A 1 83 ? -5.003 1.431 -2.971 1.00 98.06 83 ARG A O 1
ATOM 627 N N . LEU A 1 84 ? -5.410 -0.747 -3.341 1.00 98.25 84 LEU A N 1
ATOM 628 C CA . LEU A 1 84 ? -6.065 -0.982 -2.057 1.00 98.25 84 LEU A CA 1
ATOM 629 C C . LEU A 1 84 ? -5.156 -0.597 -0.885 1.00 98.25 84 LEU A C 1
ATOM 631 O O . LEU A 1 84 ? -5.606 0.085 0.031 1.00 98.25 84 LEU A O 1
ATOM 635 N N . ILE A 1 85 ? -3.884 -1.001 -0.913 1.00 97.62 85 ILE A N 1
ATOM 636 C CA . ILE A 1 85 ? -2.928 -0.684 0.156 1.00 97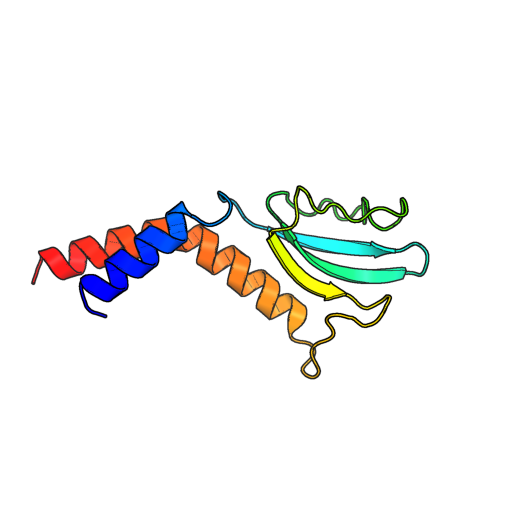.62 85 ILE A CA 1
ATOM 637 C C . ILE A 1 85 ? -2.745 0.832 0.293 1.00 97.62 85 ILE A C 1
ATOM 639 O O . ILE A 1 85 ? -2.806 1.352 1.410 1.00 97.62 85 ILE A O 1
ATOM 643 N N . ALA A 1 86 ? -2.532 1.539 -0.821 1.00 98.25 86 ALA A N 1
ATOM 644 C CA . ALA A 1 86 ? -2.338 2.987 -0.816 1.00 98.25 86 ALA A CA 1
ATOM 645 C C . ALA A 1 86 ? -3.584 3.725 -0.292 1.00 98.25 86 ALA A C 1
ATOM 647 O O . ALA A 1 86 ? -3.481 4.529 0.636 1.00 98.25 86 ALA A O 1
ATOM 648 N N . GLU A 1 87 ? -4.765 3.401 -0.823 1.00 98.19 87 GLU A N 1
ATOM 649 C CA . GLU A 1 87 ? -6.033 4.030 -0.435 1.00 98.19 87 GLU A CA 1
ATOM 650 C C . GLU A 1 87 ? -6.386 3.759 1.030 1.00 98.19 87 GLU A C 1
ATOM 652 O O . GLU A 1 87 ? -6.668 4.689 1.790 1.00 98.19 87 GLU A O 1
ATOM 657 N N . VAL A 1 88 ? -6.300 2.498 1.472 1.00 97.38 88 VAL A N 1
ATOM 658 C CA . VAL A 1 88 ? -6.567 2.133 2.870 1.00 97.38 88 VAL A CA 1
ATOM 659 C C . VAL A 1 88 ? -5.609 2.863 3.795 1.00 97.38 88 VAL A C 1
ATOM 661 O O . VAL A 1 88 ? -6.054 3.407 4.804 1.00 97.38 88 VAL A O 1
ATOM 664 N N . ARG A 1 89 ? -4.313 2.930 3.467 1.00 96.88 89 ARG A N 1
ATOM 665 C CA . ARG A 1 89 ? -3.352 3.651 4.307 1.00 96.88 89 ARG A CA 1
ATOM 666 C C . ARG A 1 89 ? -3.696 5.130 4.426 1.00 96.88 89 ARG A C 1
ATOM 668 O O . ARG A 1 89 ? -3.610 5.667 5.534 1.00 96.88 89 ARG A O 1
ATOM 675 N N . ASN A 1 90 ? -4.024 5.775 3.311 1.00 97.56 90 ASN A N 1
ATOM 676 C CA . ASN A 1 90 ? -4.320 7.204 3.270 1.00 97.56 90 ASN A CA 1
ATOM 677 C C . ASN A 1 90 ? -5.616 7.527 4.031 1.00 97.56 90 ASN A C 1
ATOM 679 O O . ASN A 1 90 ? -5.680 8.541 4.722 1.00 97.56 90 ASN A O 1
ATOM 683 N N . ALA A 1 91 ? -6.615 6.642 3.978 1.00 97.69 91 ALA A N 1
ATOM 684 C CA . ALA A 1 91 ? -7.874 6.790 4.706 1.00 97.69 91 ALA A CA 1
ATOM 685 C C . ALA A 1 91 ? -7.782 6.397 6.193 1.00 97.69 91 ALA A C 1
ATOM 687 O O . ALA A 1 91 ? -8.583 6.865 7.006 1.00 97.69 91 ALA A O 1
ATOM 688 N N . LEU A 1 92 ? -6.825 5.541 6.571 1.00 96.44 92 LEU A N 1
ATOM 689 C CA . LEU A 1 92 ? -6.759 4.929 7.902 1.00 96.44 92 LEU A CA 1
ATOM 690 C C . LEU A 1 92 ? -6.787 5.936 9.067 1.00 96.44 92 LEU A C 1
ATOM 692 O O . LEU A 1 92 ? -7.558 5.692 9.995 1.00 96.44 92 LEU A O 1
ATOM 696 N N . PRO A 1 93 ? -6.037 7.058 9.064 1.00 95.88 93 PRO A N 1
ATOM 697 C CA . PRO A 1 93 ? -6.088 8.019 10.169 1.00 95.88 93 PRO A CA 1
ATOM 698 C C . PRO A 1 93 ? -7.503 8.541 10.444 1.00 95.88 93 PRO A C 1
ATOM 700 O O . PRO A 1 93 ? -7.935 8.613 11.595 1.00 95.88 93 PRO A O 1
ATOM 703 N N . GLU A 1 94 ? -8.250 8.846 9.383 1.00 96.62 94 GLU A N 1
ATOM 704 C CA . GLU A 1 94 ? -9.615 9.358 9.486 1.00 96.62 94 GLU A CA 1
ATOM 705 C C . GLU A 1 94 ? -10.601 8.261 9.901 1.00 96.62 94 GLU A C 1
ATOM 707 O O . GLU A 1 94 ? -11.436 8.471 10.783 1.00 96.62 94 GLU A O 1
ATOM 712 N N . LEU A 1 95 ? -10.457 7.054 9.349 1.00 96.75 95 LEU A N 1
ATOM 713 C CA . LEU A 1 95 ? -11.259 5.898 9.757 1.00 96.75 95 LEU A CA 1
ATOM 714 C C . LEU A 1 95 ? -11.074 5.575 11.248 1.00 96.75 95 LEU A C 1
ATOM 716 O O . LEU A 1 95 ? -12.048 5.275 11.938 1.00 96.75 95 LEU A O 1
ATOM 720 N N . LEU A 1 96 ? -9.847 5.676 11.769 1.00 96.12 96 LEU A N 1
ATOM 721 C CA . LEU A 1 96 ? -9.556 5.481 13.192 1.00 96.12 96 LEU A CA 1
ATOM 722 C C . LEU A 1 96 ? -10.205 6.561 14.066 1.00 96.12 96 LEU A C 1
ATOM 724 O O . LEU A 1 96 ? -10.749 6.242 15.126 1.00 96.12 96 LEU A O 1
ATOM 728 N N . ARG A 1 97 ? -10.169 7.826 13.623 1.00 95.81 97 ARG A N 1
ATOM 729 C CA . ARG A 1 97 ? -10.803 8.957 14.316 1.00 95.81 97 ARG A CA 1
ATOM 730 C C . ARG A 1 97 ? -12.316 8.758 14.425 1.00 95.81 97 ARG A C 1
ATOM 732 O O . ARG A 1 97 ? -12.866 8.863 15.519 1.00 95.81 97 ARG A O 1
ATOM 739 N N . LEU A 1 98 ? -12.970 8.427 13.312 1.00 96.88 98 LEU A N 1
ATOM 740 C CA . LEU A 1 98 ? -14.412 8.174 13.249 1.00 96.88 98 LEU A CA 1
ATOM 741 C C . LEU A 1 98 ? -14.820 6.963 14.097 1.00 96.88 98 LEU A C 1
ATOM 743 O O . LEU A 1 98 ? -15.793 7.025 14.845 1.00 96.88 98 LEU A O 1
ATOM 747 N N . ALA A 1 99 ? -14.050 5.875 14.030 1.00 95.88 99 ALA A N 1
ATOM 748 C CA . ALA A 1 99 ? -14.322 4.679 14.819 1.00 95.88 99 ALA A CA 1
ATOM 749 C C . ALA A 1 99 ? -14.211 4.929 16.331 1.00 95.88 99 ALA A C 1
ATOM 751 O O . ALA A 1 99 ? -14.967 4.331 17.092 1.00 95.88 99 ALA A O 1
ATOM 752 N N . ARG A 1 100 ? -13.299 5.809 16.772 1.00 93.94 100 ARG A N 1
ATOM 753 C CA . ARG A 1 100 ? -13.186 6.192 18.188 1.00 93.94 100 ARG A CA 1
ATOM 754 C C . ARG A 1 100 ? -14.431 6.939 18.656 1.00 93.94 100 ARG A C 1
ATOM 756 O O . ARG A 1 100 ? -15.032 6.529 19.638 1.00 93.94 100 ARG A O 1
ATOM 763 N N . GLN A 1 101 ? -14.854 7.955 17.901 1.00 92.94 101 GLN A N 1
ATOM 764 C CA . GLN A 1 101 ? -16.054 8.739 18.217 1.00 92.94 101 GLN A CA 1
ATOM 765 C C . GLN A 1 101 ? -17.296 7.851 18.353 1.00 92.94 101 GLN A C 1
ATOM 767 O O . GLN A 1 101 ? -17.993 7.914 19.356 1.00 92.94 101 GLN A O 1
ATOM 772 N N . ALA A 1 102 ? -17.514 6.948 17.395 1.00 92.81 102 ALA A N 1
ATOM 773 C CA . ALA A 1 102 ? -18.671 6.054 17.406 1.00 92.81 102 ALA A CA 1
ATOM 774 C C . ALA A 1 102 ? -18.672 5.023 18.555 1.00 92.81 102 ALA A C 1
ATOM 776 O O . ALA A 1 102 ? -19.715 4.437 18.849 1.00 92.81 102 ALA A O 1
ATOM 777 N N . LEU A 1 103 ? -17.511 4.738 19.156 1.00 89.38 103 LEU A N 1
ATOM 778 C CA . LEU A 1 103 ? -17.399 3.858 20.321 1.00 89.38 103 LEU A CA 1
ATOM 779 C C . LEU A 1 103 ? -17.537 4.623 21.639 1.00 89.38 103 LEU A C 1
ATOM 781 O O . LEU A 1 103 ? -18.078 4.054 22.576 1.00 89.38 103 LEU A O 1
ATOM 785 N N . ASP A 1 104 ? -17.085 5.876 21.699 1.00 85.62 104 ASP A N 1
ATOM 786 C CA . ASP A 1 104 ? -17.217 6.730 22.888 1.00 85.62 104 ASP A CA 1
ATOM 787 C C . ASP A 1 104 ? -18.666 7.228 23.089 1.00 85.62 104 ASP A C 1
ATOM 789 O O . ASP A 1 104 ? -19.057 7.582 24.198 1.00 85.62 104 ASP A O 1
ATOM 793 N N . GLU A 1 105 ? -19.477 7.243 22.025 1.00 76.06 105 GLU A N 1
ATOM 794 C CA . GLU A 1 105 ? -20.915 7.560 22.062 1.00 76.06 105 GLU A CA 1
ATOM 795 C C . GLU A 1 105 ? -21.809 6.392 22.536 1.00 76.06 105 GLU A C 1
ATOM 797 O O . GLU A 1 105 ? -23.022 6.573 22.675 1.00 76.06 105 GLU A O 1
ATOM 802 N N . LYS A 1 106 ? -21.243 5.198 22.763 1.00 59.00 106 LYS A N 1
ATOM 803 C CA . LYS A 1 106 ? -21.956 3.996 23.234 1.00 59.00 106 LYS A CA 1
ATOM 804 C C . LYS A 1 106 ? -21.691 3.704 24.703 1.00 59.00 106 LYS A C 1
ATOM 806 O O . LYS A 1 106 ? -22.662 3.277 25.365 1.00 59.00 106 LYS A O 1
#

Radius of gyration: 16.73 Å; chains: 1; bounding box: 42×26×44 Å

Sequence (106 aa):
MDLKALETLALLERKASAGPWYVRRLDDELCMGALAVSTRPDTGACESMRAGNWPGGEIVAACTIQSPPYVVPADERDEDNARLIAEVRNALPELLRLARQALDEK